Protein AF-A0A229TFB5-F1 (afdb_monomer)

Organism: NCBI:txid1905142

Structure (mmCIF, N/CA/C/O backbone):
data_AF-A0A229TFB5-F1
#
_entry.id   AF-A0A229TFB5-F1
#
loop_
_atom_site.group_PDB
_atom_site.id
_atom_site.type_symbol
_atom_site.label_atom_id
_atom_site.label_alt_id
_atom_site.label_comp_id
_atom_site.label_asym_id
_atom_site.label_entity_id
_atom_site.label_seq_id
_atom_site.pdbx_PDB_ins_code
_atom_site.Cartn_x
_atom_site.Cartn_y
_atom_site.Cartn_z
_atom_site.occupancy
_atom_site.B_iso_or_equiv
_atom_site.auth_seq_id
_atom_site.auth_comp_id
_atom_site.auth_asym_id
_atom_site.auth_atom_id
_atom_site.pdbx_PDB_model_num
ATOM 1 N N . MET A 1 1 ? 57.412 -12.397 44.352 1.00 41.75 1 MET A N 1
ATOM 2 C CA . MET A 1 1 ? 56.248 -13.308 44.334 1.00 41.75 1 MET A CA 1
ATOM 3 C C . MET A 1 1 ? 55.025 -12.485 43.961 1.00 41.75 1 MET A C 1
ATOM 5 O O . MET A 1 1 ? 54.695 -11.570 44.700 1.00 41.75 1 MET A O 1
ATOM 9 N N . SER A 1 2 ? 54.444 -12.750 42.789 1.00 45.31 2 SER A N 1
ATOM 10 C CA . SER A 1 2 ? 53.149 -12.221 42.331 1.00 45.31 2 SER A CA 1
ATOM 11 C C . SER A 1 2 ? 51.999 -12.837 43.109 1.00 45.31 2 SER A C 1
ATOM 13 O O . SER A 1 2 ? 52.044 -14.050 43.282 1.00 45.31 2 SER A O 1
ATOM 15 N N . ILE A 1 3 ? 50.950 -12.059 43.405 1.00 48.66 3 ILE A N 1
ATOM 16 C CA . ILE A 1 3 ? 49.539 -12.436 43.196 1.00 48.66 3 ILE A CA 1
ATOM 17 C C . ILE A 1 3 ? 48.779 -11.141 42.862 1.00 48.66 3 ILE A C 1
ATOM 19 O O . ILE A 1 3 ? 48.661 -10.258 43.701 1.00 48.66 3 ILE A O 1
ATOM 23 N N . GLN A 1 4 ? 48.340 -11.017 41.607 1.00 45.47 4 GLN A N 1
ATOM 24 C CA . GLN A 1 4 ? 47.395 -9.998 41.151 1.00 45.47 4 GLN A CA 1
ATOM 25 C C . GLN A 1 4 ? 45.983 -10.400 41.582 1.00 45.47 4 GLN A C 1
ATOM 27 O O . GLN A 1 4 ? 45.592 -11.563 41.430 1.00 45.47 4 GLN A O 1
ATOM 32 N N . ASP A 1 5 ? 45.249 -9.422 42.103 1.00 45.22 5 ASP A N 1
ATOM 33 C CA . ASP A 1 5 ? 43.857 -9.537 42.506 1.00 45.22 5 ASP A CA 1
ATOM 34 C C . ASP A 1 5 ? 42.941 -9.908 41.339 1.00 45.22 5 ASP A C 1
ATOM 36 O O . ASP A 1 5 ? 43.115 -9.513 40.185 1.00 45.22 5 ASP A O 1
ATOM 40 N N . ARG A 1 6 ? 41.963 -10.736 41.685 1.00 45.97 6 ARG A N 1
ATOM 41 C CA . ARG A 1 6 ? 41.128 -11.544 40.811 1.00 45.97 6 ARG A CA 1
ATOM 42 C C . ARG A 1 6 ? 39.666 -11.110 41.013 1.00 45.97 6 ARG A C 1
ATOM 44 O O . ARG A 1 6 ? 39.212 -11.171 42.146 1.00 45.97 6 ARG A O 1
ATOM 51 N N . TYR A 1 7 ? 38.963 -10.804 39.908 1.00 43.81 7 TYR A N 1
ATOM 52 C CA . TYR A 1 7 ? 37.489 -10.785 39.711 1.00 43.81 7 TYR A CA 1
ATOM 53 C C . TYR A 1 7 ? 36.663 -9.800 40.577 1.00 43.81 7 TYR A C 1
ATOM 55 O O . TYR A 1 7 ? 36.693 -9.877 41.792 1.00 43.81 7 TYR A O 1
ATOM 63 N N . GLY A 1 8 ? 35.808 -8.896 40.085 1.00 38.72 8 GLY A N 1
ATOM 64 C CA . GLY A 1 8 ? 35.316 -8.490 38.762 1.00 38.72 8 GLY A CA 1
ATOM 65 C C . GLY A 1 8 ? 34.109 -7.543 38.984 1.00 38.72 8 GLY A C 1
ATOM 66 O O . GLY A 1 8 ? 33.459 -7.672 40.022 1.00 38.72 8 GLY A O 1
ATOM 67 N N . PRO A 1 9 ? 33.785 -6.585 38.096 1.00 43.41 9 PRO A N 1
ATOM 68 C CA . PRO A 1 9 ? 32.501 -5.902 38.159 1.00 43.41 9 PRO A CA 1
ATOM 69 C C . PRO A 1 9 ? 31.479 -6.573 37.235 1.00 43.41 9 PRO A C 1
ATOM 71 O O . PRO A 1 9 ? 31.730 -6.840 36.061 1.00 43.41 9 PRO A O 1
ATOM 74 N N . ASP A 1 10 ? 30.334 -6.846 37.845 1.00 47.34 10 ASP A N 1
ATOM 75 C CA . ASP A 1 10 ? 29.055 -7.278 37.298 1.00 47.34 10 ASP A CA 1
ATOM 76 C C . ASP A 1 10 ? 28.677 -6.497 36.024 1.00 47.34 10 ASP A C 1
ATOM 78 O O . ASP A 1 10 ? 28.274 -5.335 36.072 1.00 47.34 10 ASP A O 1
ATOM 82 N N . MET A 1 11 ? 28.844 -7.142 34.867 1.00 41.31 11 MET A N 1
ATOM 83 C CA . MET A 1 11 ? 28.319 -6.682 33.583 1.00 41.31 11 MET A CA 1
ATOM 84 C C . MET A 1 11 ? 26.933 -7.296 33.395 1.00 41.31 11 MET A C 1
ATOM 86 O O . MET A 1 11 ? 26.732 -8.205 32.588 1.00 41.31 11 MET A O 1
ATOM 90 N N . THR A 1 12 ? 25.951 -6.791 34.136 1.00 47.97 12 THR A N 1
ATOM 91 C CA . THR A 1 12 ? 24.555 -6.875 33.706 1.00 47.97 12 THR A CA 1
ATOM 92 C C . THR A 1 12 ? 24.381 -5.915 32.533 1.00 47.97 12 THR A C 1
ATOM 94 O O . THR A 1 12 ? 23.877 -4.800 32.663 1.00 47.97 12 THR A O 1
ATOM 97 N N . GLU A 1 13 ? 24.832 -6.349 31.352 1.00 41.25 13 GLU A N 1
ATOM 98 C CA . GLU A 1 13 ? 24.415 -5.756 30.089 1.00 41.25 13 GLU A CA 1
ATOM 99 C C . GLU A 1 13 ? 22.910 -5.981 29.965 1.00 41.25 13 GLU A C 1
ATOM 101 O O . GLU A 1 13 ? 22.415 -7.025 29.533 1.00 41.25 13 GLU A O 1
ATOM 106 N N . GLY A 1 14 ? 22.171 -4.967 30.416 1.00 38.88 14 GLY A N 1
ATOM 107 C CA . GLY A 1 14 ? 20.787 -4.771 30.059 1.00 38.88 14 GLY A CA 1
ATOM 108 C C . GLY A 1 14 ? 20.697 -4.911 28.552 1.00 38.88 14 GLY A C 1
ATOM 109 O O . GLY A 1 14 ? 21.280 -4.127 27.804 1.00 38.88 14 GLY A O 1
ATOM 110 N N . THR A 1 15 ? 19.981 -5.944 28.121 1.00 45.78 15 THR A N 1
ATOM 111 C CA . THR A 1 15 ? 19.555 -6.127 26.743 1.00 45.78 15 THR A CA 1
ATOM 112 C C . THR A 1 15 ? 18.671 -4.940 26.393 1.00 45.78 15 THR A C 1
ATOM 114 O O . THR A 1 15 ? 17.447 -4.957 26.530 1.00 45.78 15 THR A O 1
ATOM 117 N N . GLY A 1 16 ? 19.325 -3.853 25.985 1.00 37.53 16 GLY A N 1
ATOM 118 C CA . GLY A 1 16 ? 18.710 -2.734 25.318 1.00 37.53 16 GLY A CA 1
ATOM 119 C C . GLY A 1 16 ? 18.045 -3.313 24.091 1.00 37.53 16 GLY A C 1
ATOM 120 O O . GLY A 1 16 ? 18.693 -3.560 23.078 1.00 37.53 16 GLY A O 1
ATOM 121 N N . LYS A 1 17 ? 16.745 -3.589 24.203 1.00 39.84 17 LYS A N 1
ATOM 122 C CA . LYS A 1 17 ? 15.874 -3.781 23.057 1.00 39.84 17 LYS A CA 1
ATOM 123 C C . LYS A 1 17 ? 16.016 -2.505 22.236 1.00 39.84 17 LYS A C 1
ATOM 125 O O . LYS A 1 17 ? 15.329 -1.521 22.501 1.00 39.84 17 LYS A O 1
ATOM 130 N N . MET A 1 18 ? 16.931 -2.513 21.268 1.00 36.16 18 MET A N 1
ATOM 131 C CA . MET A 1 18 ? 16.886 -1.622 20.122 1.00 36.16 18 MET A CA 1
ATOM 132 C C . MET A 1 18 ? 15.555 -1.925 19.446 1.00 36.16 18 MET A C 1
ATOM 134 O O . MET A 1 18 ? 15.445 -2.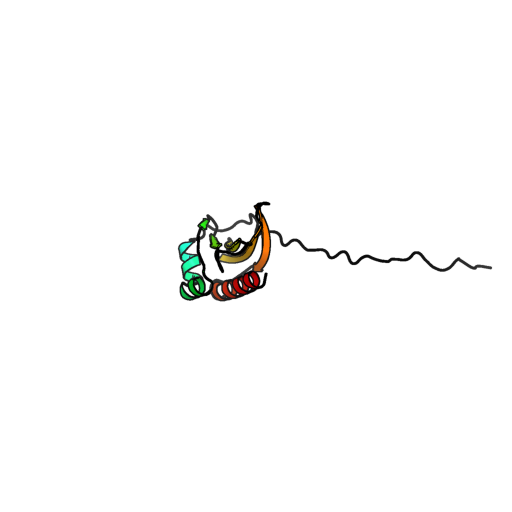801 18.594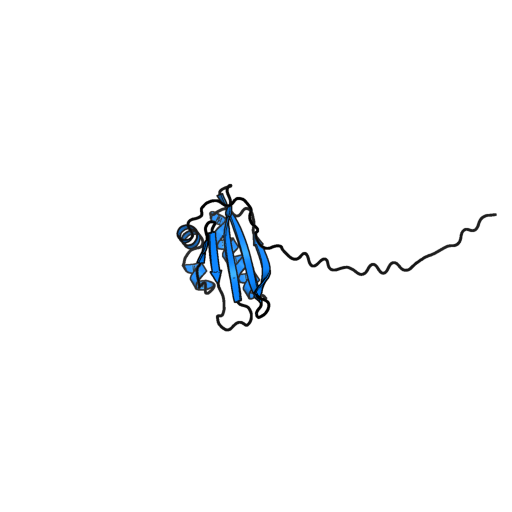 1.00 36.16 18 MET A O 1
ATOM 138 N N . SER A 1 19 ? 14.511 -1.232 19.896 1.00 43.56 19 SER A N 1
ATOM 139 C CA . SER A 1 19 ? 13.333 -0.989 19.090 1.00 43.56 19 SER A CA 1
ATOM 140 C C . SER A 1 19 ? 13.846 -0.170 17.917 1.00 43.56 19 SER A C 1
ATOM 142 O O . SER A 1 19 ? 13.981 1.051 18.002 1.00 43.56 19 SER A O 1
ATOM 144 N N . SER A 1 20 ? 14.266 -0.865 16.861 1.00 42.97 20 SER A N 1
ATOM 145 C CA . SER A 1 20 ? 14.508 -0.271 15.562 1.00 42.97 20 SER A CA 1
ATOM 146 C C . SER A 1 20 ? 13.174 0.314 15.123 1.00 42.97 20 SER A C 1
ATOM 148 O O . SER A 1 20 ? 12.316 -0.369 14.567 1.00 42.97 20 SER A O 1
ATOM 150 N N . ARG A 1 21 ? 12.956 1.588 15.463 1.00 53.03 21 ARG A N 1
ATOM 151 C CA . ARG A 1 21 ? 11.855 2.382 14.931 1.00 53.03 21 ARG A CA 1
ATOM 152 C C . ARG A 1 21 ? 12.022 2.321 13.418 1.00 53.03 21 ARG A C 1
ATOM 154 O O . ARG A 1 21 ? 12.942 2.936 12.882 1.00 53.03 21 ARG A O 1
ATOM 161 N N . ARG A 1 22 ? 11.199 1.507 12.755 1.00 65.00 22 ARG A N 1
ATOM 162 C CA . ARG A 1 22 ? 11.144 1.451 11.295 1.00 65.00 22 ARG A CA 1
ATOM 163 C C . ARG A 1 22 ? 10.823 2.867 10.837 1.00 65.00 22 ARG A C 1
ATOM 165 O O . ARG A 1 22 ? 9.806 3.430 11.242 1.00 65.00 22 ARG A O 1
ATOM 172 N N . GLN A 1 23 ? 11.757 3.480 10.120 1.00 69.56 23 GLN A N 1
ATOM 173 C CA . GLN A 1 23 ? 11.537 4.801 9.553 1.00 69.56 23 GLN A CA 1
ATOM 174 C C . GLN A 1 23 ? 10.518 4.652 8.427 1.00 69.56 23 GLN A C 1
ATOM 176 O O . GLN A 1 23 ? 10.582 3.683 7.674 1.00 69.56 23 GLN A O 1
ATOM 181 N N . SER A 1 24 ? 9.567 5.583 8.352 1.00 78.75 24 SER A N 1
ATOM 182 C CA . SER A 1 24 ? 8.622 5.657 7.235 1.00 78.75 24 SER A CA 1
ATOM 183 C C . SER A 1 24 ? 9.384 5.715 5.913 1.00 78.75 24 SER A C 1
ATOM 185 O O . SER A 1 24 ? 10.481 6.277 5.876 1.00 78.75 24 SER A O 1
ATOM 187 N N . ILE A 1 25 ? 8.793 5.203 4.832 1.00 77.38 25 ILE A N 1
ATOM 188 C CA . ILE A 1 25 ? 9.315 5.433 3.477 1.00 77.38 25 ILE A CA 1
ATOM 189 C C . ILE A 1 25 ? 9.512 6.953 3.288 1.00 77.38 25 ILE A C 1
ATOM 191 O O . ILE A 1 25 ? 8.552 7.717 3.427 1.00 77.38 25 ILE A O 1
ATOM 195 N N . GLY A 1 26 ? 10.763 7.377 3.074 1.00 65.44 26 GLY A N 1
ATOM 196 C CA . GLY A 1 26 ? 11.194 8.780 3.030 1.00 65.44 26 GLY A CA 1
ATOM 197 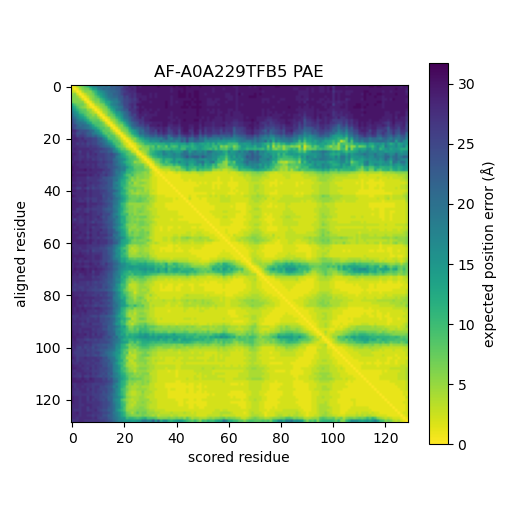C C . GLY A 1 26 ? 11.009 9.453 1.664 1.00 65.44 26 GLY A C 1
ATOM 198 O O . GLY A 1 26 ? 10.137 9.062 0.892 1.00 65.44 26 GLY A O 1
ATOM 199 N N . GLU A 1 27 ? 11.833 10.473 1.386 1.00 54.06 27 GLU A N 1
ATOM 200 C CA . GLU A 1 27 ? 11.907 11.257 0.134 1.00 54.06 27 GLU A CA 1
ATOM 201 C C . GLU A 1 27 ? 13.033 10.750 -0.795 1.00 54.06 27 GLU A C 1
ATOM 203 O O . GLU A 1 27 ? 13.882 11.516 -1.255 1.00 54.06 27 GLU A O 1
ATOM 208 N N . GLU A 1 28 ? 13.124 9.442 -1.050 1.00 60.41 28 GLU A N 1
ATOM 209 C CA . GLU A 1 28 ? 13.963 8.991 -2.170 1.00 60.41 28 GLU A CA 1
ATOM 210 C C . GLU A 1 28 ? 13.420 9.553 -3.496 1.00 60.41 28 GLU A C 1
ATOM 212 O O . GLU A 1 28 ? 12.278 10.005 -3.577 1.00 60.41 28 GLU A O 1
ATOM 217 N N . ARG A 1 29 ? 14.235 9.561 -4.560 1.00 63.19 29 ARG A N 1
ATOM 218 C CA . ARG A 1 29 ? 13.749 9.980 -5.883 1.00 63.19 29 ARG A CA 1
ATOM 219 C C . ARG A 1 29 ? 12.756 8.946 -6.409 1.00 63.19 29 ARG A C 1
ATOM 221 O O . ARG A 1 29 ? 13.153 7.921 -6.966 1.00 63.19 29 ARG A O 1
ATOM 228 N N . TYR A 1 30 ? 11.477 9.228 -6.217 1.00 67.25 30 TYR A N 1
ATOM 229 C CA . TYR A 1 30 ? 10.387 8.460 -6.791 1.00 67.25 30 TYR A CA 1
ATOM 230 C C . TYR A 1 30 ? 10.021 8.983 -8.181 1.00 67.25 30 TYR A C 1
ATOM 232 O O . TYR A 1 30 ? 10.333 10.120 -8.536 1.00 67.25 30 TYR A O 1
ATOM 240 N N . SER A 1 31 ? 9.431 8.112 -8.993 1.00 71.69 31 SER A N 1
ATOM 241 C CA . SER A 1 31 ? 8.904 8.468 -10.309 1.00 71.69 31 SER A CA 1
ATOM 242 C C . SER A 1 31 ? 7.476 8.989 -10.183 1.00 71.69 31 SER A C 1
ATOM 244 O O . SER A 1 31 ? 6.753 8.536 -9.294 1.00 71.69 31 SER A O 1
ATOM 246 N N . ASP A 1 32 ? 7.041 9.816 -11.133 1.00 75.69 32 ASP A N 1
ATOM 247 C CA . ASP A 1 32 ? 5.627 10.168 -11.286 1.00 75.69 32 ASP A CA 1
ATOM 248 C C . ASP A 1 32 ? 4.801 8.891 -11.474 1.00 75.69 32 ASP A C 1
ATOM 250 O O . ASP A 1 32 ? 4.895 8.210 -12.500 1.00 75.69 32 ASP A O 1
ATOM 254 N N . ALA A 1 33 ? 4.007 8.541 -10.465 1.00 82.00 33 ALA A N 1
ATOM 255 C CA . ALA A 1 33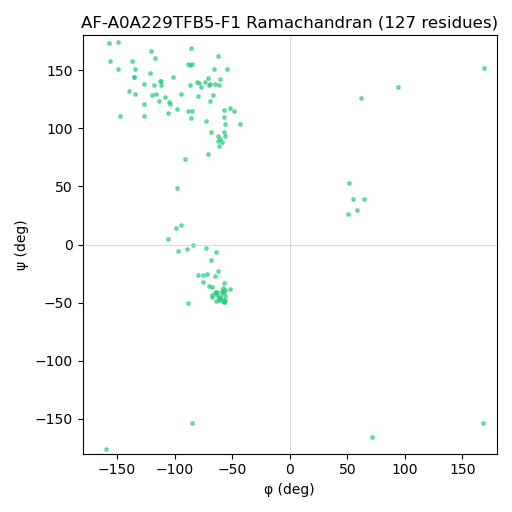 ? 3.254 7.299 -10.459 1.00 82.00 33 ALA A CA 1
ATOM 256 C C . ALA A 1 33 ? 1.760 7.574 -10.648 1.00 82.00 33 ALA A C 1
ATOM 258 O O . ALA A 1 33 ? 1.142 8.327 -9.897 1.00 82.00 33 ALA A O 1
ATOM 259 N N . ASP A 1 34 ? 1.139 6.911 -11.624 1.00 90.38 34 ASP A N 1
ATOM 260 C CA . ASP A 1 34 ? -0.314 6.965 -11.789 1.00 90.38 34 ASP A CA 1
ATOM 261 C C . ASP A 1 34 ? -0.998 6.140 -10.682 1.00 90.38 34 ASP A C 1
ATOM 263 O O . ASP A 1 34 ? -1.019 4.904 -10.700 1.00 90.38 34 ASP A O 1
ATOM 267 N N . ALA A 1 35 ? -1.600 6.834 -9.716 1.00 93.50 35 ALA A N 1
ATOM 268 C CA . ALA A 1 35 ? -2.322 6.231 -8.601 1.00 93.50 35 ALA A CA 1
ATOM 269 C C . ALA A 1 35 ? -3.467 5.292 -9.045 1.00 93.50 35 ALA A C 1
ATOM 271 O O . ALA A 1 35 ? -3.721 4.274 -8.387 1.00 93.50 35 ALA A O 1
ATOM 272 N N . ASP A 1 36 ? -4.137 5.575 -10.168 1.00 94.31 36 ASP A N 1
ATOM 273 C CA . ASP A 1 36 ? -5.191 4.714 -10.715 1.00 94.31 36 ASP A CA 1
ATOM 274 C C . ASP A 1 36 ? -4.611 3.469 -11.391 1.00 94.31 36 ASP A C 1
ATOM 276 O O . ASP A 1 36 ? -5.221 2.392 -11.355 1.00 94.31 36 ASP A O 1
ATOM 280 N N . LEU A 1 37 ? -3.423 3.569 -11.990 1.00 94.81 37 LEU A N 1
ATOM 281 C CA . LEU A 1 37 ? -2.685 2.402 -12.468 1.00 94.81 37 LEU A CA 1
ATOM 282 C C . LEU A 1 37 ? -2.273 1.495 -11.302 1.00 94.81 37 LEU A C 1
ATOM 284 O O . LEU A 1 37 ? -2.578 0.302 -11.342 1.00 94.81 37 LEU A O 1
ATOM 288 N N . ILE A 1 38 ? -1.689 2.051 -10.235 1.00 96.19 38 ILE A N 1
ATOM 289 C CA . ILE A 1 38 ? -1.319 1.295 -9.025 1.00 96.19 38 ILE A CA 1
ATOM 290 C C . ILE A 1 38 ? -2.544 0.577 -8.454 1.00 96.19 38 ILE A C 1
ATOM 292 O O . ILE A 1 38 ? -2.516 -0.626 -8.185 1.00 96.19 38 ILE A O 1
ATOM 296 N N . ARG A 1 39 ? -3.670 1.288 -8.321 1.00 96.81 39 ARG A N 1
ATOM 297 C CA . ARG A 1 39 ? -4.925 0.712 -7.824 1.00 96.81 39 ARG A CA 1
ATOM 298 C C . ARG A 1 39 ? -5.402 -0.462 -8.684 1.00 96.81 39 ARG A C 1
ATOM 300 O O . ARG A 1 39 ? -5.853 -1.476 -8.142 1.00 96.81 39 ARG A O 1
ATOM 307 N N . ARG A 1 40 ? -5.306 -0.342 -10.013 1.00 96.75 40 ARG A N 1
ATOM 308 C CA . ARG A 1 40 ? -5.647 -1.417 -10.960 1.00 96.75 40 ARG A CA 1
ATOM 309 C C . ARG A 1 40 ? -4.713 -2.617 -10.825 1.00 96.75 40 ARG A C 1
ATOM 311 O O . ARG A 1 40 ? -5.206 -3.742 -10.828 1.00 96.75 40 ARG A O 1
ATOM 318 N N . GLN A 1 41 ? -3.414 -2.385 -10.649 1.00 96.75 41 GLN A N 1
ATOM 319 C CA . GLN A 1 41 ? -2.406 -3.438 -10.488 1.00 96.75 41 GLN A CA 1
ATOM 320 C C . GLN A 1 41 ? -2.560 -4.213 -9.170 1.00 96.75 41 GLN A C 1
ATOM 322 O O . GLN A 1 41 ? -2.425 -5.434 -9.158 1.00 96.75 41 GLN A O 1
ATOM 327 N N . ILE A 1 42 ? -2.934 -3.547 -8.071 1.00 97.38 42 ILE A N 1
ATOM 328 C CA . ILE A 1 42 ? -3.313 -4.234 -6.819 1.00 97.38 42 ILE A CA 1
ATOM 329 C C . ILE A 1 42 ? -4.576 -5.089 -7.048 1.00 97.38 42 ILE A C 1
ATOM 331 O O . ILE A 1 42 ? -4.668 -6.253 -6.638 1.00 97.38 42 ILE A O 1
ATOM 335 N N . GLY A 1 43 ? -5.553 -4.518 -7.752 1.00 97.19 43 GLY A N 1
ATOM 336 C CA . GLY A 1 43 ? -6.757 -5.200 -8.209 1.00 97.19 43 GLY A CA 1
ATOM 337 C C . GLY A 1 43 ? -7.948 -5.063 -7.257 1.00 97.19 43 GLY A C 1
ATOM 338 O O . GLY A 1 43 ? -7.851 -5.254 -6.043 1.00 97.19 43 GLY A O 1
ATOM 339 N N . GLY A 1 44 ? -9.118 -4.786 -7.842 1.00 95.75 44 GLY A N 1
ATOM 340 C CA . GLY A 1 44 ? -10.344 -4.441 -7.114 1.00 95.75 44 GLY A CA 1
ATOM 341 C C . GLY A 1 44 ? -10.820 -5.499 -6.115 1.00 95.75 44 GLY A C 1
ATOM 342 O O . GLY A 1 44 ? -11.256 -5.142 -5.026 1.00 95.75 44 GLY A O 1
ATOM 343 N N . THR A 1 45 ? -10.682 -6.789 -6.437 1.00 97.56 45 THR A N 1
ATOM 344 C CA . THR A 1 45 ? -11.086 -7.884 -5.538 1.00 97.56 45 THR A CA 1
ATOM 345 C C . THR A 1 45 ? -10.323 -7.856 -4.217 1.00 97.56 45 THR A C 1
ATOM 347 O O . THR A 1 45 ? -10.943 -7.950 -3.164 1.00 97.56 45 THR A O 1
ATOM 350 N N . LEU A 1 46 ? -8.995 -7.679 -4.259 1.00 97.75 46 LEU A N 1
ATOM 351 C CA . LEU A 1 46 ? -8.179 -7.617 -3.043 1.00 97.75 46 LEU A CA 1
ATOM 352 C C . LEU A 1 46 ? -8.500 -6.351 -2.244 1.00 97.75 46 LEU A C 1
ATOM 354 O O . LEU A 1 46 ? -8.653 -6.412 -1.030 1.00 97.75 46 LEU A O 1
ATOM 358 N N . LEU A 1 47 ? -8.635 -5.209 -2.924 1.00 97.88 47 LEU A N 1
ATOM 359 C CA . LEU A 1 47 ? -8.986 -3.945 -2.276 1.00 97.88 47 LEU A CA 1
ATOM 360 C C . LEU A 1 47 ? -10.333 -4.034 -1.544 1.00 97.88 47 LEU A C 1
ATOM 362 O O . LEU A 1 47 ? -10.460 -3.523 -0.433 1.00 97.88 47 LEU A O 1
ATOM 366 N N . ALA A 1 48 ? -11.321 -4.712 -2.132 1.00 96.88 48 ALA A N 1
ATOM 367 C CA . ALA A 1 48 ? -12.599 -4.974 -1.478 1.00 96.88 48 ALA A CA 1
ATOM 368 C C . ALA A 1 48 ? -12.448 -5.931 -0.282 1.00 96.88 48 ALA A C 1
ATOM 370 O O . ALA A 1 48 ? -12.976 -5.644 0.790 1.00 96.88 48 ALA A O 1
ATOM 371 N N . GLU A 1 49 ? -11.687 -7.019 -0.443 1.00 96.31 49 GLU A N 1
ATOM 372 C CA . GLU A 1 49 ? -11.422 -8.028 0.597 1.00 96.31 49 GLU A CA 1
ATOM 373 C C . GLU A 1 49 ? -10.813 -7.410 1.866 1.00 96.31 49 GLU A C 1
ATOM 375 O O . GLU A 1 49 ? -11.267 -7.690 2.973 1.00 96.31 49 GLU A O 1
ATOM 380 N N . ILE A 1 50 ? -9.838 -6.508 1.719 1.00 95.81 50 ILE A N 1
ATOM 381 C CA . ILE A 1 50 ? -9.178 -5.843 2.859 1.00 95.81 50 ILE A CA 1
ATOM 382 C C . ILE A 1 50 ? -9.951 -4.618 3.384 1.00 95.81 50 ILE A C 1
ATOM 384 O O . ILE A 1 50 ? -9.501 -3.947 4.320 1.00 95.81 50 ILE A O 1
ATOM 388 N N . GLY A 1 51 ? -11.098 -4.283 2.782 1.00 96.25 51 GLY A N 1
ATOM 389 C CA . GLY A 1 51 ? -11.895 -3.109 3.144 1.00 96.25 51 GLY A CA 1
ATOM 390 C C . GLY A 1 51 ? -11.178 -1.779 2.879 1.00 96.25 51 GLY A C 1
ATOM 391 O O . GLY A 1 51 ? -11.244 -0.859 3.707 1.00 96.25 51 GLY A O 1
ATOM 392 N N . ALA A 1 52 ? -10.451 -1.689 1.761 1.00 96.94 52 ALA A N 1
ATOM 393 C CA . ALA A 1 52 ? -9.722 -0.493 1.358 1.00 96.94 52 ALA A CA 1
ATOM 394 C C . ALA A 1 52 ? -10.673 0.678 1.053 1.00 96.94 52 ALA A C 1
ATOM 396 O O . ALA A 1 52 ? -11.724 0.519 0.430 1.00 96.94 52 ALA A O 1
ATOM 397 N N . ARG A 1 53 ? -10.299 1.874 1.503 1.00 96.12 53 ARG A N 1
ATOM 398 C CA . A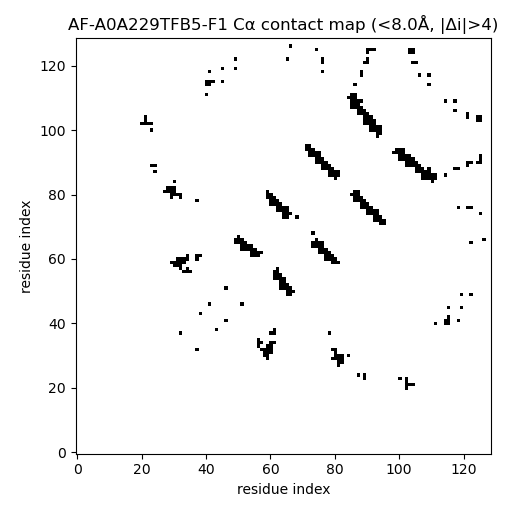RG A 1 53 ? -11.088 3.110 1.414 1.00 96.12 53 ARG A CA 1
ATOM 399 C C . ARG A 1 53 ? -10.182 4.336 1.486 1.00 96.12 53 ARG A C 1
ATOM 401 O O . ARG A 1 53 ? -9.013 4.224 1.840 1.00 96.12 53 ARG A O 1
ATOM 408 N N . ASN A 1 54 ? -10.757 5.520 1.274 1.00 95.31 54 ASN A N 1
ATOM 409 C CA . ASN A 1 54 ? -10.054 6.803 1.397 1.00 95.31 54 ASN A CA 1
ATOM 410 C C . ASN A 1 54 ? -8.744 6.809 0.592 1.00 95.31 54 ASN A C 1
ATOM 412 O O . ASN A 1 54 ? -7.673 7.047 1.146 1.00 95.31 54 ASN A O 1
ATOM 416 N N . PHE A 1 55 ? -8.851 6.465 -0.691 1.00 97.19 55 PHE A N 1
ATOM 417 C CA . PHE A 1 55 ? -7.732 6.478 -1.624 1.00 97.19 55 PHE A CA 1
ATOM 418 C C . PHE A 1 55 ? -7.269 7.921 -1.843 1.00 97.19 55 PHE A C 1
ATOM 420 O O . PHE A 1 55 ? -8.083 8.798 -2.129 1.00 97.19 55 PHE A O 1
ATOM 427 N N . VAL A 1 56 ? -5.972 8.149 -1.689 1.00 96.00 56 VAL A N 1
ATOM 428 C CA . VAL A 1 56 ? -5.299 9.433 -1.865 1.00 96.00 56 VAL A CA 1
ATOM 429 C C . VAL A 1 56 ? -4.165 9.199 -2.851 1.00 96.00 56 VAL A C 1
ATOM 431 O O . VAL A 1 56 ? -3.208 8.493 -2.531 1.00 96.00 56 VAL A O 1
ATOM 434 N N . GLY A 1 57 ? -4.306 9.756 -4.053 1.00 94.25 57 GLY A N 1
ATOM 435 C CA . GLY A 1 57 ? -3.207 9.832 -5.009 1.00 94.25 57 GLY A CA 1
ATOM 436 C C . GLY A 1 57 ? -2.153 10.812 -4.507 1.00 94.25 57 GLY A C 1
ATOM 437 O O . GLY A 1 57 ? -2.485 11.865 -3.960 1.00 94.25 57 GLY A O 1
ATOM 438 N N . MET A 1 58 ? -0.898 10.429 -4.658 1.00 91.75 58 MET A N 1
ATOM 439 C CA . MET A 1 58 ? 0.284 11.229 -4.361 1.00 91.75 58 MET A CA 1
ATOM 440 C C . MET A 1 58 ? 1.085 11.369 -5.657 1.00 91.75 58 MET A C 1
ATOM 442 O O . MET A 1 58 ? 0.830 10.642 -6.612 1.00 91.75 58 MET A O 1
ATOM 446 N N . GLU A 1 59 ? 2.046 12.286 -5.689 1.00 87.88 59 GLU A N 1
ATOM 447 C CA . GLU A 1 59 ? 2.948 12.459 -6.839 1.00 87.88 59 GLU A CA 1
ATOM 448 C C . GLU A 1 59 ? 3.688 11.155 -7.183 1.00 87.88 59 GLU A C 1
ATOM 450 O O . GLU A 1 59 ? 3.798 10.768 -8.342 1.00 87.88 59 GLU A O 1
ATOM 455 N N . ASP A 1 60 ? 4.097 10.424 -6.148 1.00 89.94 60 ASP A N 1
ATOM 456 C CA . ASP A 1 60 ? 4.912 9.220 -6.244 1.00 89.94 60 ASP A CA 1
ATOM 457 C C . ASP A 1 60 ? 4.149 7.913 -6.002 1.00 89.94 60 ASP A C 1
ATOM 459 O O . ASP A 1 60 ? 4.755 6.837 -5.942 1.00 89.94 60 ASP A O 1
ATOM 463 N N . GLY A 1 61 ? 2.824 7.961 -5.828 1.00 94.56 61 GLY A N 1
ATOM 464 C CA . GLY A 1 61 ? 2.105 6.749 -5.475 1.00 94.56 61 GLY A CA 1
ATOM 465 C C . GLY A 1 61 ? 0.664 6.891 -5.015 1.00 94.56 61 GLY A C 1
ATOM 466 O O . GLY A 1 61 ? -0.076 7.811 -5.353 1.00 94.56 61 GLY A O 1
ATOM 467 N N . LEU A 1 62 ? 0.248 5.910 -4.221 1.00 96.38 62 LEU A N 1
ATOM 468 C CA . LEU A 1 62 ? -1.105 5.756 -3.716 1.00 96.38 62 LEU A CA 1
ATOM 469 C C . LEU A 1 62 ? -1.076 5.433 -2.222 1.00 96.38 62 LEU A C 1
ATOM 471 O O . LEU A 1 62 ? -0.440 4.479 -1.779 1.00 96.38 62 LEU A O 1
ATOM 475 N N . MET A 1 63 ? -1.855 6.179 -1.448 1.00 97.12 63 MET A N 1
ATOM 476 C CA . MET A 1 63 ? -2.146 5.874 -0.052 1.00 97.12 63 MET A CA 1
ATOM 477 C C . MET A 1 63 ? -3.623 5.507 0.099 1.00 97.12 63 MET A C 1
ATOM 479 O O . MET A 1 63 ? -4.494 6.139 -0.493 1.00 97.12 63 MET A O 1
ATOM 483 N N . PHE A 1 64 ? -3.944 4.524 0.936 1.00 97.56 64 PHE A N 1
ATOM 484 C CA . PHE A 1 64 ? -5.332 4.220 1.287 1.00 97.56 64 PHE A CA 1
ATOM 485 C C . PHE A 1 64 ? -5.459 3.665 2.704 1.00 97.56 64 PHE A C 1
ATOM 487 O O . PHE A 1 64 ? -4.552 3.031 3.241 1.00 97.56 64 PHE A O 1
ATOM 494 N N . ALA A 1 65 ? -6.608 3.909 3.328 1.00 95.88 65 ALA A N 1
ATOM 495 C CA . ALA A 1 65 ? -6.966 3.294 4.600 1.00 95.88 65 ALA A CA 1
ATOM 496 C C . ALA A 1 65 ? -7.599 1.915 4.375 1.00 95.88 65 ALA A C 1
ATOM 498 O O . ALA A 1 65 ? -8.201 1.676 3.332 1.00 95.88 65 ALA A O 1
ATOM 499 N N . PHE A 1 66 ? -7.526 1.016 5.355 1.00 95.88 66 PHE A N 1
ATOM 500 C CA . PHE A 1 66 ? -8.126 -0.321 5.242 1.00 95.88 66 PHE A CA 1
ATOM 501 C C . PHE A 1 66 ? -8.602 -0.869 6.600 1.00 95.88 66 PHE A C 1
ATOM 503 O O . PHE A 1 66 ? -8.449 -0.218 7.642 1.00 95.88 66 PHE A O 1
ATOM 510 N N . GLY A 1 67 ? -9.271 -2.026 6.590 1.00 92.75 67 GLY A N 1
ATOM 511 C CA . GLY A 1 67 ? -9.791 -2.688 7.792 1.00 92.75 67 GLY A CA 1
ATOM 512 C C . GLY A 1 67 ? -10.995 -1.985 8.450 1.00 92.75 67 GLY A C 1
ATOM 513 O O . GLY A 1 67 ? -11.603 -1.098 7.850 1.00 92.75 67 GLY A O 1
ATOM 514 N N . PRO A 1 68 ? -11.363 -2.341 9.694 1.00 88.75 68 PRO A N 1
ATOM 515 C CA . PRO A 1 68 ? -12.557 -1.813 10.362 1.00 88.75 68 PRO A CA 1
ATOM 516 C C . PRO A 1 68 ? -12.530 -0.286 10.568 1.00 88.75 68 PRO A C 1
ATOM 518 O O . PRO A 1 68 ? -11.527 0.281 11.003 1.00 88.75 68 PRO A O 1
ATOM 521 N N . THR A 1 69 ? -13.653 0.395 10.316 1.00 79.44 69 THR A N 1
ATOM 522 C CA . THR A 1 69 ? -13.790 1.864 10.42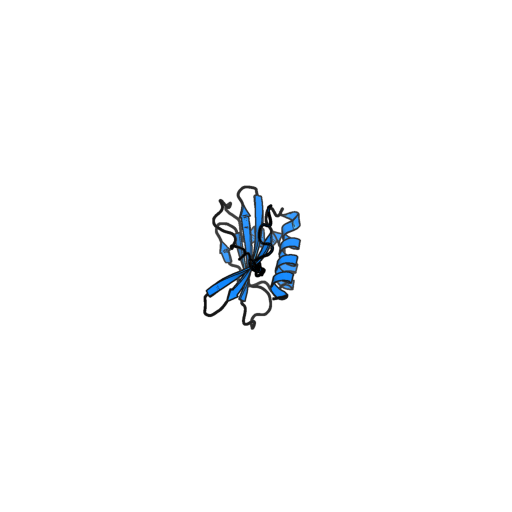6 1.00 79.44 69 THR A CA 1
ATOM 523 C C . THR A 1 69 ? -13.873 2.390 11.858 1.00 79.44 69 THR A C 1
ATOM 525 O O . THR A 1 69 ? -13.484 3.529 12.095 1.00 79.44 69 THR A O 1
ATOM 528 N N . ARG A 1 70 ? -14.350 1.584 12.815 1.00 75.94 70 ARG A N 1
ATOM 529 C CA . ARG A 1 70 ? -14.506 1.971 14.235 1.00 75.94 70 ARG A CA 1
ATOM 530 C C . ARG A 1 70 ? -13.308 1.591 15.119 1.00 75.94 70 ARG A C 1
ATOM 532 O O . ARG A 1 70 ? -13.426 1.544 16.337 1.00 75.94 70 ARG A O 1
ATOM 539 N N . SER A 1 71 ? -12.165 1.291 14.507 1.00 71.25 71 SER A N 1
ATOM 540 C CA . SER A 1 71 ? -10.923 0.984 15.219 1.00 71.25 71 SER A CA 1
ATOM 541 C C . SER A 1 71 ? -10.312 2.254 15.824 1.00 71.25 71 SER A C 1
ATOM 543 O O . SER A 1 71 ? -10.275 3.293 15.168 1.00 71.25 71 SER A O 1
ATOM 545 N N . SER A 1 72 ? -9.772 2.161 17.044 1.00 74.69 72 SER A N 1
ATOM 546 C CA . SER A 1 72 ? -8.990 3.240 17.675 1.00 74.69 72 SER A CA 1
ATOM 547 C C . SER A 1 72 ? -7.714 3.582 16.895 1.00 74.69 72 SER A C 1
ATOM 549 O O . SER A 1 72 ? -7.204 4.696 16.988 1.00 74.69 72 SER A O 1
ATOM 551 N N . LYS A 1 73 ? -7.224 2.633 16.088 1.00 79.44 73 LYS A N 1
ATOM 552 C CA . LYS A 1 73 ? -6.086 2.787 15.177 1.00 79.44 73 LYS A CA 1
ATOM 553 C C . LYS A 1 73 ? -6.584 2.919 13.739 1.00 79.44 73 LYS A C 1
ATOM 555 O O . LYS A 1 73 ? -7.244 2.003 13.234 1.00 79.44 73 LYS A O 1
ATOM 560 N N . VAL A 1 74 ? -6.253 4.026 13.070 1.00 88.12 74 VAL A N 1
ATOM 561 C CA . VAL A 1 74 ? -6.506 4.196 11.630 1.00 88.12 74 VAL A CA 1
ATOM 562 C C . VAL A 1 74 ? -5.341 3.580 10.869 1.00 88.12 74 VAL A C 1
ATOM 564 O O . VAL A 1 74 ? -4.247 4.134 10.878 1.00 88.12 74 VAL A O 1
ATOM 567 N N . ARG A 1 75 ? -5.583 2.442 10.217 1.00 93.31 75 ARG A N 1
ATOM 568 C CA . ARG A 1 75 ? -4.575 1.710 9.443 1.00 93.31 75 ARG A CA 1
ATOM 569 C C . ARG A 1 75 ? -4.511 2.242 8.022 1.00 93.31 75 ARG A C 1
ATOM 571 O O . ARG A 1 75 ? -5.563 2.464 7.414 1.00 93.31 75 ARG A O 1
ATOM 578 N N . LYS A 1 76 ? -3.304 2.417 7.493 1.00 95.88 76 LYS A N 1
ATOM 579 C CA . LYS A 1 76 ? -3.089 2.808 6.101 1.00 95.88 76 LYS A CA 1
ATOM 580 C C . LYS A 1 76 ? -2.006 1.959 5.455 1.00 95.88 76 LYS A C 1
ATOM 582 O O . LYS A 1 76 ? -1.099 1.490 6.138 1.00 95.88 76 LYS A O 1
ATOM 587 N N . ILE A 1 77 ? -2.135 1.792 4.147 1.00 97.25 77 ILE A N 1
ATOM 588 C CA . ILE A 1 77 ? -1.079 1.304 3.269 1.00 97.25 77 ILE A CA 1
ATOM 589 C C . ILE A 1 77 ? -0.656 2.464 2.372 1.00 97.25 77 ILE A C 1
ATOM 591 O O . ILE A 1 77 ? -1.505 3.214 1.882 1.00 97.25 77 ILE A O 1
ATOM 595 N N . ILE A 1 78 ? 0.649 2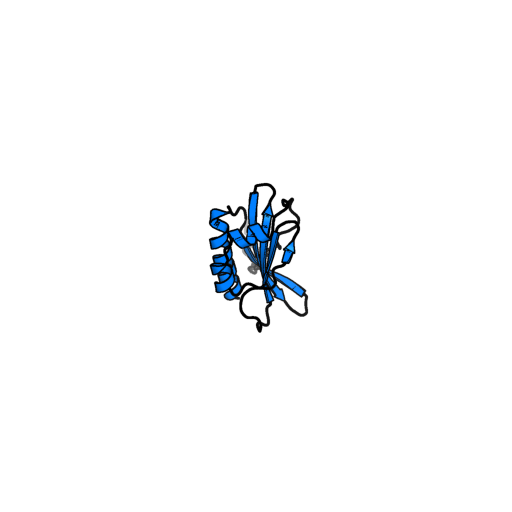.605 2.190 1.00 96.88 78 ILE A N 1
ATOM 596 C CA . ILE A 1 78 ? 1.289 3.521 1.254 1.00 96.88 78 ILE A CA 1
ATOM 597 C C . ILE A 1 78 ? 2.026 2.661 0.231 1.00 96.88 78 ILE A C 1
ATOM 599 O O . ILE A 1 78 ? 2.761 1.758 0.617 1.00 96.88 78 ILE A O 1
ATOM 603 N N . VAL A 1 79 ? 1.816 2.924 -1.054 1.00 96.62 79 VAL A N 1
ATOM 604 C CA . VAL A 1 79 ? 2.500 2.264 -2.170 1.00 96.62 79 VAL A CA 1
ATOM 605 C C . VAL A 1 79 ? 3.101 3.354 -3.041 1.00 96.62 79 VAL A C 1
ATOM 607 O O . VAL A 1 79 ? 2.356 4.192 -3.540 1.00 96.62 79 VAL A O 1
ATOM 610 N N . LYS A 1 80 ? 4.418 3.345 -3.223 1.00 95.19 80 LYS A N 1
ATOM 611 C CA . LYS A 1 80 ? 5.163 4.300 -4.050 1.00 95.19 80 LYS A CA 1
ATOM 612 C C . LYS A 1 80 ? 5.935 3.582 -5.146 1.00 95.19 80 LYS A C 1
ATOM 614 O O . LYS A 1 80 ? 6.379 2.459 -4.913 1.00 95.19 80 LYS A O 1
ATOM 619 N N . LEU A 1 81 ? 6.109 4.213 -6.303 1.00 93.12 81 LEU A N 1
ATOM 620 C CA . LEU A 1 81 ? 6.933 3.697 -7.402 1.00 93.12 81 LEU A CA 1
ATOM 621 C C . LEU A 1 81 ? 8.249 4.475 -7.457 1.00 93.12 81 LEU A C 1
ATOM 623 O O . LEU A 1 81 ? 8.249 5.702 -7.538 1.00 93.12 81 LEU A O 1
ATOM 627 N N . ASN A 1 82 ? 9.380 3.782 -7.359 1.00 90.44 82 ASN A N 1
ATOM 628 C CA . ASN A 1 82 ? 10.689 4.425 -7.419 1.00 90.44 82 ASN A CA 1
ATOM 629 C C . ASN A 1 82 ? 11.176 4.611 -8.866 1.00 90.44 82 ASN A C 1
ATOM 631 O O . ASN A 1 82 ? 10.629 4.037 -9.803 1.00 90.44 82 ASN A O 1
ATOM 635 N N . ALA A 1 83 ? 12.250 5.384 -9.047 1.00 89.00 83 ALA A N 1
ATOM 636 C CA . ALA A 1 83 ? 12.838 5.640 -10.366 1.00 89.00 83 ALA A CA 1
ATOM 637 C C . ALA A 1 83 ? 13.415 4.395 -11.082 1.00 89.00 83 ALA A C 1
ATOM 639 O O . ALA A 1 83 ? 13.847 4.504 -12.227 1.00 89.00 83 ALA A O 1
ATOM 640 N N . ALA A 1 84 ? 13.464 3.237 -10.416 1.00 90.12 84 ALA A N 1
ATOM 641 C CA . ALA A 1 84 ? 13.871 1.957 -10.992 1.00 90.12 84 ALA A CA 1
ATOM 642 C C . ALA A 1 84 ? 12.666 1.076 -11.384 1.00 90.12 84 ALA A C 1
ATOM 644 O O . ALA A 1 84 ? 12.841 -0.122 -11.601 1.00 90.12 84 ALA A O 1
ATOM 645 N N . ASP A 1 85 ? 11.457 1.647 -11.444 1.00 90.25 85 ASP A N 1
ATOM 646 C CA . ASP A 1 85 ? 10.193 0.951 -11.714 1.00 90.25 85 ASP A CA 1
ATOM 647 C C . ASP A 1 85 ? 9.873 -0.169 -10.705 1.00 90.25 85 ASP A C 1
ATOM 649 O O . ASP A 1 85 ? 9.199 -1.157 -11.018 1.00 90.25 85 ASP A O 1
ATOM 653 N N . LEU A 1 86 ? 10.343 -0.015 -9.464 1.00 94.06 86 LEU A N 1
ATOM 654 C CA . LEU A 1 86 ? 10.056 -0.929 -8.364 1.00 94.06 86 LEU A CA 1
ATOM 655 C C . LEU A 1 86 ? 9.178 -0.258 -7.315 1.00 94.06 86 LEU A C 1
ATOM 657 O O . LEU A 1 86 ? 9.346 0.911 -6.960 1.00 94.06 86 LEU A O 1
ATOM 661 N N . TYR A 1 87 ? 8.243 -1.032 -6.778 1.00 95.00 87 TYR A N 1
ATOM 662 C CA . TYR A 1 87 ? 7.365 -0.567 -5.726 1.00 95.00 87 TYR A CA 1
ATOM 663 C C . TYR A 1 87 ? 8.042 -0.623 -4.362 1.00 95.00 87 TYR A C 1
ATOM 665 O O . TYR A 1 87 ? 8.680 -1.608 -3.985 1.00 95.00 87 TYR A O 1
ATOM 673 N N . VAL A 1 88 ? 7.792 0.417 -3.577 1.00 95.56 88 VAL A N 1
ATOM 674 C CA . VAL A 1 88 ? 8.029 0.443 -2.139 1.00 95.56 88 VAL A CA 1
ATOM 675 C C . VAL A 1 88 ? 6.672 0.548 -1.458 1.00 95.56 88 VAL A C 1
ATOM 677 O O . VAL A 1 88 ? 5.876 1.433 -1.763 1.00 95.56 88 VAL A O 1
ATOM 680 N N . SER A 1 89 ? 6.362 -0.396 -0.577 1.00 96.12 89 SER A N 1
ATOM 681 C CA . SER A 1 89 ? 5.066 -0.475 0.096 1.00 96.12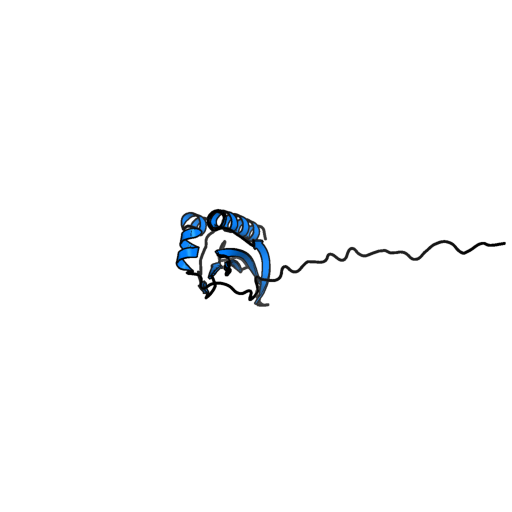 89 SER A CA 1
ATOM 682 C C . SER A 1 89 ? 5.230 -0.544 1.603 1.00 96.12 89 SER A C 1
ATOM 684 O O . SER A 1 89 ? 6.065 -1.279 2.119 1.00 96.12 89 SER A O 1
ATOM 686 N N . GLU A 1 90 ? 4.387 0.177 2.323 1.00 96.69 90 GLU A N 1
ATOM 687 C CA . GLU A 1 90 ? 4.404 0.241 3.777 1.00 96.69 90 GLU A CA 1
ATOM 688 C C . GLU A 1 90 ? 2.994 0.133 4.333 1.00 96.69 90 GLU A C 1
ATOM 690 O O . GLU A 1 90 ? 2.043 0.673 3.771 1.00 96.69 90 GLU A O 1
ATOM 695 N N . VAL A 1 91 ? 2.873 -0.536 5.475 1.00 97.25 91 VAL A N 1
ATOM 696 C CA . VAL A 1 91 ? 1.675 -0.518 6.306 1.00 97.25 91 VAL A CA 1
ATOM 697 C C . VAL A 1 91 ? 2.001 0.071 7.666 1.00 97.25 91 VAL A C 1
ATOM 699 O O . VAL A 1 91 ? 3.007 -0.266 8.291 1.00 97.25 91 VAL A O 1
ATOM 702 N N . GLY A 1 92 ? 1.108 0.916 8.156 1.00 94.69 92 GLY A N 1
ATOM 703 C CA . GLY A 1 92 ? 1.222 1.508 9.477 1.00 94.69 92 GLY A CA 1
ATOM 704 C C . GLY A 1 92 ? -0.117 2.010 9.984 1.00 94.69 92 GLY A C 1
ATOM 705 O O . GLY A 1 92 ? -1.170 1.828 9.356 1.00 94.69 92 GLY A O 1
ATOM 706 N N . TYR A 1 93 ? -0.089 2.640 11.149 1.00 91.88 93 TYR A N 1
ATOM 707 C CA . TYR A 1 93 ? -1.271 3.255 11.726 1.00 91.88 93 TYR A CA 1
ATOM 708 C C . TYR A 1 93 ? -0.975 4.641 12.275 1.00 91.88 93 TYR A C 1
ATOM 710 O O . TYR A 1 93 ? 0.082 4.917 12.836 1.00 91.88 93 TYR A O 1
ATOM 718 N N . LEU A 1 94 ? -1.965 5.513 12.115 1.00 86.81 94 LEU A N 1
ATOM 719 C CA . LEU A 1 94 ? -1.962 6.835 12.713 1.00 86.81 94 LEU A CA 1
ATOM 720 C C . LEU A 1 94 ? -2.512 6.721 14.137 1.00 86.81 94 LEU A C 1
ATOM 722 O O . LEU A 1 94 ? -3.695 6.401 14.319 1.00 86.81 94 LEU A O 1
ATOM 726 N N . LYS A 1 95 ? -1.677 6.990 15.142 1.00 81.19 95 LYS A N 1
ATOM 727 C CA . LYS A 1 95 ? -2.122 7.125 16.531 1.00 81.19 95 LYS A CA 1
ATOM 728 C C . LYS A 1 95 ? -2.733 8.506 16.741 1.00 81.19 95 LYS A C 1
ATOM 730 O O . LYS A 1 95 ? -2.124 9.532 16.451 1.00 81.19 95 LYS A O 1
ATOM 735 N N . ARG A 1 96 ? -3.949 8.542 17.281 1.00 74.06 96 ARG A N 1
ATOM 736 C CA . ARG A 1 96 ? -4.570 9.768 17.804 1.00 74.06 96 ARG A CA 1
ATOM 737 C C . ARG A 1 96 ? -4.445 9.770 19.332 1.00 74.06 96 ARG A C 1
ATOM 739 O O . ARG A 1 96 ? -4.579 8.695 19.913 1.00 74.06 96 ARG A O 1
ATOM 746 N N . PRO A 1 97 ? -4.231 10.926 19.986 1.00 77.38 97 PRO A N 1
ATOM 747 C CA . PRO A 1 97 ? -4.221 12.293 19.443 1.00 77.38 97 PRO A CA 1
ATOM 748 C C . PRO A 1 97 ? -2.853 12.781 18.940 1.00 77.38 97 PRO A C 1
ATOM 750 O O . PRO A 1 97 ? -2.766 13.881 18.415 1.00 77.38 97 PRO A O 1
ATOM 753 N N . GLU A 1 98 ? -1.797 11.987 19.097 1.00 76.94 98 GLU A N 1
ATOM 754 C CA . GLU A 1 98 ? -0.409 12.396 18.826 1.00 76.94 98 GLU A CA 1
ATOM 755 C C . GLU A 1 98 ? -0.108 12.635 17.339 1.00 76.94 98 GLU A C 1
ATOM 757 O O . GLU A 1 98 ? 0.936 13.187 17.008 1.00 76.94 98 GLU A O 1
ATOM 762 N N . TYR A 1 99 ? -1.001 12.193 16.445 1.00 76.50 99 TYR A N 1
ATOM 763 C CA . TYR A 1 99 ? -0.804 12.168 14.993 1.00 76.50 99 TYR A CA 1
ATOM 764 C C . TYR A 1 99 ? 0.522 11.511 14.583 1.00 76.50 99 TYR A C 1
ATOM 766 O O . TYR A 1 99 ? 1.059 11.788 13.513 1.00 76.50 99 TYR A O 1
ATOM 774 N N . SER A 1 100 ? 1.033 10.609 15.423 1.00 83.56 100 SER A N 1
ATOM 775 C CA . SER A 1 100 ? 2.242 9.853 15.150 1.00 83.56 100 SER A CA 1
ATOM 776 C C . SER A 1 100 ? 1.926 8.701 14.202 1.00 83.56 100 SER A C 1
ATOM 778 O O . SER A 1 100 ? 0.876 8.053 14.287 1.00 83.56 100 SER A O 1
ATOM 780 N N . TRP A 1 101 ? 2.829 8.492 13.251 1.00 89.81 101 TRP A N 1
ATOM 781 C CA . TRP A 1 101 ? 2.769 7.392 12.305 1.00 89.81 101 TRP A CA 1
ATOM 782 C C . TRP A 1 101 ? 3.679 6.270 12.790 1.00 89.81 101 TRP A C 1
ATOM 784 O O . TRP A 1 101 ? 4.890 6.457 12.907 1.00 89.81 101 TRP A O 1
ATOM 794 N N . ASP A 1 102 ? 3.088 5.117 13.089 1.00 91.19 102 ASP A N 1
ATOM 795 C CA . ASP A 1 102 ? 3.838 3.924 13.455 1.00 91.19 102 ASP A CA 1
ATOM 796 C C . ASP A 1 102 ? 3.819 2.928 12.308 1.00 91.19 102 ASP A C 1
ATOM 798 O O . ASP A 1 102 ? 2.782 2.347 11.967 1.00 91.19 102 ASP A O 1
ATOM 802 N N . VAL A 1 103 ? 5.002 2.717 11.746 1.00 94.00 103 VAL A N 1
ATOM 803 C CA . VAL A 1 103 ? 5.242 1.710 10.723 1.00 94.00 103 VAL A CA 1
ATOM 804 C C . VAL A 1 103 ? 5.127 0.324 11.350 1.00 94.00 103 VAL A C 1
ATOM 806 O O . VAL A 1 103 ? 5.839 -0.010 12.299 1.00 94.00 103 VAL A O 1
ATOM 809 N N . VAL A 1 104 ? 4.236 -0.497 10.799 1.00 94.75 104 VAL A N 1
ATOM 810 C CA . VAL A 1 104 ? 4.084 -1.906 11.174 1.00 94.75 104 VAL A CA 1
ATOM 811 C C . VAL A 1 104 ? 5.004 -2.764 10.333 1.00 94.75 104 VAL A C 1
ATOM 813 O O . VAL A 1 104 ? 5.744 -3.561 10.898 1.00 94.75 104 VAL A O 1
ATOM 816 N N . ASP A 1 105 ? 4.984 -2.617 9.008 1.00 96.06 105 ASP A N 1
ATOM 817 C CA . ASP A 1 105 ? 5.810 -3.419 8.105 1.00 96.06 105 ASP A CA 1
ATOM 818 C C . ASP A 1 105 ? 6.055 -2.724 6.767 1.00 96.06 105 ASP A C 1
ATOM 820 O O . ASP A 1 105 ? 5.296 -1.840 6.370 1.00 96.06 105 ASP A O 1
ATOM 824 N N . GLN A 1 106 ? 7.120 -3.136 6.083 1.00 96.69 106 GLN A N 1
ATOM 825 C CA . GLN A 1 106 ? 7.562 -2.552 4.818 1.00 96.69 106 GLN A CA 1
ATOM 826 C C . GLN A 1 106 ? 7.968 -3.639 3.820 1.00 96.69 106 GLN A C 1
ATOM 828 O O . GLN A 1 106 ? 8.285 -4.775 4.183 1.00 96.69 106 GLN A O 1
ATOM 833 N N . ALA A 1 107 ? 7.938 -3.279 2.546 1.00 96.25 107 ALA A N 1
ATOM 834 C CA . ALA A 1 107 ? 8.465 -4.043 1.433 1.00 96.25 107 ALA A CA 1
ATOM 835 C C . ALA A 1 107 ? 9.146 -3.072 0.466 1.00 96.25 107 ALA A C 1
ATOM 837 O O . ALA A 1 107 ? 8.564 -2.048 0.113 1.00 96.25 107 ALA A O 1
ATOM 838 N N . PHE A 1 108 ? 10.358 -3.410 0.047 1.00 95.25 108 PHE A N 1
ATOM 839 C CA . PHE A 1 108 ? 11.161 -2.643 -0.901 1.00 95.25 108 PHE A CA 1
ATOM 840 C C . PHE A 1 108 ? 11.396 -3.494 -2.148 1.00 95.25 108 PHE A C 1
ATOM 842 O O . PHE A 1 108 ? 11.246 -4.717 -2.087 1.00 95.25 108 PHE A O 1
ATOM 849 N N . ASP A 1 109 ? 11.753 -2.844 -3.253 1.00 94.81 109 ASP A N 1
ATOM 850 C CA . ASP A 1 109 ? 12.147 -3.500 -4.503 1.00 94.81 109 ASP A CA 1
ATOM 851 C C . ASP A 1 109 ? 11.099 -4.491 -5.043 1.00 94.81 109 ASP A C 1
ATOM 853 O O . ASP A 1 109 ? 11.404 -5.582 -5.526 1.00 94.81 109 ASP A O 1
ATOM 857 N N . VAL A 1 110 ? 9.819 -4.126 -4.934 1.00 96.06 110 VAL A N 1
ATOM 858 C CA . VAL A 1 110 ? 8.699 -4.999 -5.293 1.00 96.06 110 VAL A CA 1
ATOM 859 C C . VAL A 1 110 ? 8.356 -4.833 -6.771 1.00 96.06 110 VAL A C 1
ATOM 861 O O . VAL A 1 110 ? 7.864 -3.791 -7.197 1.00 96.06 110 VAL A O 1
ATOM 864 N N . HIS A 1 111 ? 8.546 -5.888 -7.560 1.00 96.75 111 HIS A N 1
ATOM 865 C CA . HIS A 1 111 ? 8.061 -5.920 -8.940 1.00 96.75 111 HIS A CA 1
ATOM 866 C C . HIS A 1 111 ? 6.528 -5.892 -9.005 1.00 96.75 111 HIS A C 1
ATOM 868 O O . HIS A 1 111 ? 5.843 -6.423 -8.126 1.00 96.75 111 HIS A O 1
ATOM 874 N N . VAL A 1 112 ? 5.985 -5.336 -10.093 1.00 95.44 112 VAL A N 1
ATOM 875 C CA . VAL A 1 112 ? 4.534 -5.234 -10.328 1.00 95.44 112 VAL A CA 1
ATOM 876 C C . VAL A 1 112 ? 3.800 -6.573 -10.170 1.00 95.44 112 VAL A C 1
ATOM 878 O O . VAL A 1 112 ? 2.736 -6.614 -9.554 1.00 95.44 112 VAL A O 1
ATOM 881 N N . ASP A 1 113 ? 4.403 -7.678 -10.614 1.00 96.75 113 ASP A N 1
ATOM 882 C CA . ASP A 1 113 ? 3.819 -9.023 -10.517 1.00 96.75 113 ASP A CA 1
ATOM 883 C C . ASP A 1 113 ? 3.643 -9.496 -9.064 1.00 96.75 113 ASP A C 1
ATOM 885 O O . ASP A 1 113 ? 2.740 -10.274 -8.752 1.00 96.75 113 ASP A O 1
ATOM 889 N N . ALA A 1 114 ? 4.477 -8.992 -8.150 1.00 97.56 114 ALA A N 1
ATOM 890 C CA . ALA A 1 114 ? 4.438 -9.303 -6.724 1.00 97.56 114 ALA A CA 1
ATOM 891 C C . ALA A 1 114 ? 3.671 -8.255 -5.897 1.00 97.56 114 ALA A C 1
ATOM 893 O O . ALA A 1 114 ? 3.463 -8.454 -4.693 1.00 97.56 114 ALA A O 1
ATOM 894 N N . LEU A 1 115 ? 3.225 -7.149 -6.509 1.00 97.00 115 LEU A N 1
ATOM 895 C CA . LEU A 1 115 ? 2.605 -6.029 -5.797 1.00 97.00 115 LEU A CA 1
ATOM 896 C C . LEU A 1 115 ? 1.323 -6.455 -5.075 1.00 97.00 115 LEU A C 1
ATOM 898 O O . LEU A 1 115 ? 1.143 -6.165 -3.892 1.00 97.00 115 LEU A O 1
ATOM 902 N N . ARG A 1 116 ? 0.442 -7.183 -5.768 1.00 97.94 116 ARG A N 1
ATOM 903 C CA . ARG A 1 116 ? -0.827 -7.659 -5.201 1.00 97.94 116 ARG A CA 1
ATOM 904 C C . ARG A 1 116 ? -0.604 -8.504 -3.947 1.00 97.94 116 ARG A C 1
ATOM 906 O O . ARG A 1 116 ? -1.252 -8.272 -2.926 1.00 97.94 116 ARG A O 1
ATOM 913 N N . GLU A 1 117 ? 0.304 -9.471 -4.017 1.00 98.00 117 GLU A N 1
ATOM 914 C CA . GLU A 1 117 ? 0.574 -10.368 -2.892 1.00 98.00 117 GLU A CA 1
ATOM 915 C C . GLU A 1 117 ? 1.277 -9.640 -1.743 1.00 98.00 117 GLU A C 1
ATOM 917 O O . GLU A 1 117 ? 0.959 -9.843 -0.571 1.00 98.00 117 GLU A O 1
ATOM 922 N N . THR A 1 118 ? 2.157 -8.696 -2.075 1.00 98.12 118 THR A N 1
ATOM 923 C CA . THR A 1 118 ? 2.785 -7.814 -1.091 1.00 98.12 118 THR A CA 1
ATOM 924 C C . THR A 1 118 ? 1.741 -7.010 -0.321 1.00 98.12 118 THR A C 1
ATOM 926 O O . THR A 1 118 ? 1.768 -6.997 0.910 1.00 98.12 118 THR A O 1
ATOM 929 N N . VAL A 1 119 ? 0.776 -6.395 -1.010 1.00 98.06 119 VAL A N 1
ATOM 930 C CA . VAL A 1 119 ? -0.304 -5.634 -0.363 1.00 98.06 119 VAL A CA 1
ATOM 931 C C . VAL A 1 119 ? -1.178 -6.535 0.507 1.00 98.06 119 VAL A C 1
ATOM 933 O O . VAL A 1 119 ? -1.507 -6.146 1.627 1.00 98.06 119 VAL A O 1
ATOM 936 N N . ARG A 1 120 ? -1.511 -7.752 0.052 1.00 98.06 120 ARG A N 1
ATOM 937 C CA . ARG A 1 120 ? -2.248 -8.740 0.861 1.00 98.06 120 ARG A CA 1
ATOM 938 C C . ARG A 1 120 ? -1.505 -9.049 2.163 1.00 98.06 120 ARG A C 1
ATOM 940 O O . ARG A 1 120 ? -2.094 -8.969 3.242 1.00 98.06 120 ARG A O 1
ATOM 947 N N . ARG A 1 121 ? -0.208 -9.349 2.071 1.00 97.75 121 ARG A N 1
ATOM 948 C CA . ARG A 1 121 ? 0.654 -9.654 3.220 1.00 97.75 121 ARG A CA 1
ATOM 949 C C . ARG A 1 121 ? 0.749 -8.477 4.192 1.00 97.75 121 ARG A C 1
ATOM 951 O O . ARG A 1 121 ? 0.609 -8.670 5.397 1.00 97.75 121 ARG A O 1
ATOM 958 N N . LEU A 1 122 ? 0.967 -7.265 3.682 1.00 97.19 122 LEU A N 1
ATOM 959 C CA . LEU A 1 122 ? 1.035 -6.051 4.499 1.00 97.19 122 LEU A CA 1
ATOM 960 C C . LEU A 1 122 ? -0.308 -5.762 5.187 1.00 97.19 122 LEU A C 1
ATOM 962 O O . LEU A 1 122 ? -0.335 -5.455 6.377 1.00 97.19 122 LEU A O 1
ATOM 966 N N . ALA A 1 123 ? -1.430 -5.925 4.484 1.00 96.25 123 ALA A N 1
ATOM 967 C CA . ALA A 1 123 ? -2.754 -5.758 5.074 1.00 96.25 123 ALA A CA 1
ATOM 968 C C . ALA A 1 123 ? -2.989 -6.745 6.229 1.00 96.25 123 ALA A C 1
ATOM 970 O O . ALA A 1 123 ? -3.425 -6.323 7.299 1.00 96.25 123 ALA A O 1
ATOM 971 N N . ALA A 1 124 ? -2.640 -8.024 6.054 1.00 95.62 124 ALA A N 1
ATOM 972 C CA . ALA A 1 124 ? -2.722 -9.019 7.125 1.00 95.62 124 ALA A CA 1
ATOM 973 C C . ALA A 1 124 ? -1.890 -8.598 8.349 1.00 95.62 124 ALA A C 1
ATOM 975 O O . ALA A 1 124 ? -2.423 -8.503 9.452 1.00 95.62 124 ALA A O 1
ATOM 976 N N . ARG A 1 125 ? -0.625 -8.199 8.138 1.00 94.44 125 ARG A N 1
ATOM 977 C CA . ARG A 1 125 ? 0.249 -7.686 9.210 1.00 94.44 125 ARG A CA 1
ATOM 978 C C . ARG A 1 125 ? -0.343 -6.487 9.940 1.00 94.44 125 ARG A C 1
ATOM 980 O O . ARG A 1 125 ? -0.219 -6.396 11.154 1.00 94.44 125 ARG A O 1
ATOM 987 N N . GLY A 1 126 ? -0.972 -5.559 9.223 1.00 91.44 126 GLY A N 1
ATOM 988 C CA . GLY A 1 126 ? -1.594 -4.394 9.842 1.00 91.44 126 GLY A CA 1
ATOM 989 C C . GLY A 1 126 ? -2.870 -4.716 10.626 1.00 91.44 126 GLY A C 1
ATOM 990 O O . GLY A 1 126 ? -3.214 -3.960 11.534 1.00 91.44 126 GLY A O 1
ATOM 991 N N . LEU A 1 127 ? -3.578 -5.805 10.300 1.00 89.81 127 LEU A N 1
ATOM 992 C CA . LEU A 1 127 ? -4.762 -6.263 11.041 1.00 89.81 127 LEU A CA 1
ATOM 993 C C . LEU A 1 127 ? -4.409 -7.021 12.326 1.00 89.81 127 LEU A C 1
ATOM 995 O O . LEU A 1 127 ? -5.196 -6.964 13.267 1.00 89.81 127 LEU A O 1
ATOM 999 N N . ASP A 1 128 ? -3.233 -7.645 12.390 1.00 87.12 128 ASP A N 1
ATOM 1000 C CA . ASP A 1 128 ? -2.741 -8.376 13.569 1.00 87.12 128 ASP A CA 1
ATOM 1001 C C . ASP A 1 128 ? -2.317 -7.461 14.746 1.00 87.12 128 ASP A C 1
ATOM 1003 O O . ASP A 1 128 ? -1.927 -7.954 15.807 1.00 87.12 128 ASP A O 1
ATOM 1007 N N . VAL A 1 129 ? -2.379 -6.131 14.575 1.00 70.50 129 VAL A N 1
ATOM 1008 C CA . VAL A 1 129 ? -1.926 -5.092 15.533 1.00 70.50 129 VAL A CA 1
ATOM 1009 C C . VAL A 1 129 ? -3.088 -4.290 16.114 1.00 70.50 129 VAL A C 1
ATOM 1011 O O . VAL A 1 129 ? -2.992 -3.883 17.300 1.00 70.50 129 VAL A O 1
#

Radius of gyration: 21.21 Å; Cα contacts (8 Å, |Δi|>4): 218; chains: 1; bounding box: 71×26×57 Å

Foldseek 3Di:
DDDDDDDDDDPPPDPPPPPVQPDPDDPDAAAQDDQVVLDVLLNDVLCVVFAWADWDDDRFYIKTWGDDPPDQWTKMKTWGQHPVRFIKIWIWTQHPPVRDTGTQDIDTRHHSNCSNVVVNVRSVSNVVD

Nearest PDB structures (foldseek):
  5e6s-assembly2_C  TM=5.966E-01  e=1.677E+00  Homo sapiens
  5e6u-assembly1_A  TM=5.993E-01  e=1.780E+00  Homo sapiens
  5e6r-assembly1_A  TM=5.988E-01  e=2.261E+00  Homo sapiens
  3kg6-assembly6_D  TM=5.299E-01  e=1.780E+00  Lyngbya majuscula
  3ecf-assembly2_C  TM=3.394E-01  e=7.714E-01  Trichormus variabilis ATCC 29413

Sequence (129 aa):
MSIQDRYGPDMTEGTGKMSSRRQSIGEERYSDADADLIRRQIGGTLLAEIGARNFVGMEDGLMFAFGPTRSSKVRKIIVKLNAADLYVSEVGYLKRPEYSWDVVDQAFDVHVDALRETVRRLAARGLDV

Mean predicted aligned error: 10.47 Å

pLDDT: mean 82.4, std 19.52, range [36.16, 98.12]

Solvent-accessible surface area (backbone atoms only — not comparable to full-atom values): 7648 Å² total; per-residue (Å²): 137,89,83,81,91,76,88,82,82,87,79,80,75,71,80,72,77,76,76,74,75,59,74,69,91,75,89,70,76,51,30,88,30,60,30,68,57,54,51,57,63,49,25,67,69,56,40,59,73,50,43,54,41,77,75,41,73,44,70,33,14,34,33,30,31,38,54,70,87,89,48,87,55,49,36,36,40,41,40,33,30,32,70,82,73,26,30,37,36,38,18,28,31,42,42,74,91,78,70,43,77,46,57,72,49,76,48,68,78,32,45,72,91,49,41,35,59,49,51,54,54,40,51,52,59,56,69,79,108

Secondary structure (DSSP, 8-state):
----------------------PPP----B----HHH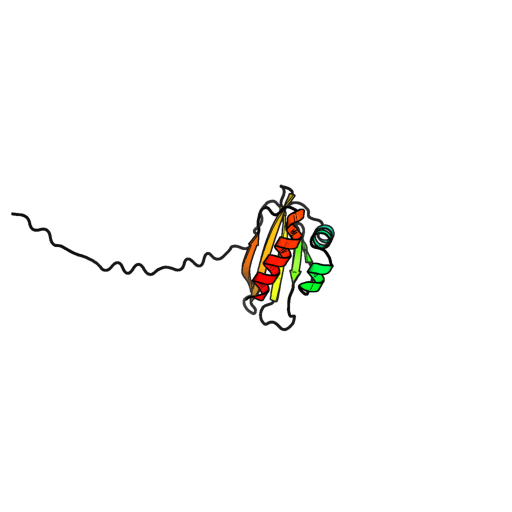HHHHH-HHHHHHTT-EEEEEETTEEEEEES-TT-SSEEEEEEEEBTTS-EEEEEEEEETTTTEEEEEEEEEEE-HHHHHHHHHHHHHHHHT-